Protein AF-A0A8C7X8T4-F1 (afdb_monomer_lite)

Sequence (175 aa):
MLDPILAVLETTVFPVLLPGLEVLLKEAQKHGCFKRKFTLFLPCDFLTEWLYNHNPCRQGQVPVKLHDIPFVKDWLSTHPRPPIPLFLQLSEAQAALLIQAFWRGYKVRARPDVQELRRWQRGLKERRDIAKTVKQFWAQQERRGEHKHSIIQPSWGYTAKPLQKHHVQLSVALM

Radius of gyration: 33.55 Å; chains: 1; bounding box: 59×58×103 Å

Organism: NCBI:txid183150

InterPro domains:
  IPR000048 IQ motif, EF-hand binding site [PF00612] (94-110)
  IPR043408 IQ domain-containing protein K [PTHR34927] (8-150)

Structure (mmCIF, N/CA/C/O backbone):
data_AF-A0A8C7X8T4-F1
#
_entry.id   AF-A0A8C7X8T4-F1
#
loop_
_atom_site.group_PDB
_atom_site.id
_atom_site.type_symbol
_atom_site.label_atom_id
_atom_site.label_alt_id
_atom_site.label_comp_id
_atom_site.label_asym_id
_atom_site.label_entity_id
_atom_site.label_seq_id
_atom_site.pdbx_PDB_ins_code
_atom_site.Cartn_x
_atom_site.Cartn_y
_atom_site.Cartn_z
_atom_site.occupancy
_atom_site.B_iso_or_equiv
_atom_site.auth_seq_id
_atom_site.auth_comp_id
_atom_site.auth_asym_id
_atom_site.auth_atom_id
_atom_site.pdbx_PDB_model_num
ATOM 1 N N . MET A 1 1 ? 0.698 1.771 44.097 1.00 67.81 1 MET A N 1
ATOM 2 C CA . MET A 1 1 ? -0.107 2.838 43.469 1.00 67.81 1 MET A CA 1
ATOM 3 C C . MET A 1 1 ? 0.227 2.809 41.993 1.00 67.81 1 MET A C 1
ATOM 5 O O . MET A 1 1 ? 1.411 2.871 41.688 1.00 67.81 1 MET A O 1
ATOM 9 N N . LEU A 1 2 ? -0.759 2.612 41.113 1.00 67.81 2 LEU A N 1
ATOM 10 C CA . LEU A 1 2 ? -0.549 2.829 39.677 1.00 67.81 2 LEU A CA 1
ATOM 11 C C . LEU A 1 2 ? -0.126 4.289 39.475 1.00 67.81 2 LEU A C 1
ATOM 13 O O . LEU A 1 2 ? -0.604 5.170 40.192 1.00 67.81 2 LEU A O 1
ATOM 17 N N . ASP A 1 3 ? 0.803 4.518 38.551 1.00 88.62 3 ASP A N 1
ATOM 18 C CA . ASP A 1 3 ? 1.221 5.861 38.154 1.00 88.62 3 ASP A CA 1
ATOM 19 C C . ASP A 1 3 ? -0.029 6.692 37.781 1.00 88.62 3 ASP A C 1
ATOM 21 O O . ASP A 1 3 ? -0.888 6.175 37.056 1.00 88.62 3 ASP A O 1
ATOM 25 N N . PRO A 1 4 ? -0.179 7.943 38.260 1.00 89.94 4 PRO A N 1
ATOM 26 C CA . PRO A 1 4 ? -1.325 8.795 37.936 1.00 89.94 4 PRO A CA 1
ATOM 27 C C . PRO A 1 4 ? -1.610 8.900 36.433 1.00 89.94 4 PRO A C 1
ATOM 29 O O . PRO A 1 4 ? -2.768 8.959 36.026 1.00 89.94 4 PRO A O 1
ATOM 32 N N . ILE A 1 5 ? -0.567 8.878 35.599 1.00 90.88 5 ILE A N 1
ATOM 33 C CA . ILE A 1 5 ? -0.692 8.907 34.139 1.00 90.88 5 ILE A CA 1
ATOM 34 C C . ILE A 1 5 ? -1.319 7.606 33.637 1.00 90.88 5 ILE A C 1
ATOM 36 O O . ILE A 1 5 ? -2.217 7.630 32.795 1.00 90.88 5 ILE A O 1
ATOM 40 N N . LEU A 1 6 ? -0.880 6.465 34.168 1.00 92.50 6 LEU A N 1
ATOM 41 C CA . LEU A 1 6 ? -1.393 5.159 33.769 1.00 92.50 6 LEU A CA 1
ATOM 42 C C . LEU A 1 6 ? -2.870 5.002 34.154 1.00 92.50 6 LEU A C 1
ATOM 44 O O . LEU A 1 6 ? -3.656 4.530 33.339 1.00 92.50 6 LEU A O 1
ATOM 48 N N . ALA A 1 7 ? -3.270 5.504 35.326 1.00 92.56 7 ALA A N 1
ATOM 49 C CA . ALA A 1 7 ? -4.673 5.530 35.744 1.00 92.56 7 ALA A CA 1
ATOM 50 C C . ALA A 1 7 ? -5.556 6.365 34.793 1.00 92.56 7 ALA A C 1
ATOM 52 O O . ALA A 1 7 ? -6.680 5.972 34.471 1.00 92.56 7 ALA A O 1
ATOM 53 N N . VAL A 1 8 ? -5.049 7.498 34.290 1.00 94.25 8 VAL A N 1
ATOM 54 C CA . VAL A 1 8 ? -5.757 8.300 33.278 1.00 94.25 8 VAL A CA 1
ATOM 55 C C . VAL A 1 8 ? -5.873 7.534 31.958 1.00 94.25 8 VAL A C 1
ATOM 57 O O . VAL A 1 8 ? -6.948 7.511 31.360 1.00 94.25 8 VAL A O 1
ATOM 60 N N . LEU A 1 9 ? -4.810 6.868 31.503 1.00 95.00 9 LEU A N 1
ATOM 61 C CA . LEU A 1 9 ? -4.841 6.086 30.261 1.00 95.00 9 LEU A CA 1
ATOM 62 C C . LEU A 1 9 ? -5.804 4.894 30.340 1.00 95.00 9 LEU A C 1
ATOM 64 O O . LEU A 1 9 ? -6.582 4.684 29.408 1.00 95.00 9 LEU A O 1
ATOM 68 N N . GLU A 1 10 ? -5.790 4.159 31.453 1.00 94.88 10 GLU A N 1
ATOM 69 C CA . GLU A 1 10 ? -6.670 3.012 31.706 1.00 94.88 10 GLU A CA 1
ATOM 70 C C . GLU A 1 10 ? -8.149 3.396 31.718 1.00 94.88 10 GLU A C 1
ATOM 72 O O . GLU A 1 10 ? -8.988 2.633 31.242 1.00 94.88 10 GLU A O 1
ATOM 77 N N . THR A 1 11 ? -8.473 4.585 32.222 1.00 93.62 11 THR A N 1
ATOM 78 C CA . THR A 1 11 ? -9.862 5.046 32.340 1.00 93.62 11 THR A CA 1
ATOM 79 C C . THR A 1 11 ? -10.377 5.749 31.087 1.00 93.62 11 THR A C 1
ATOM 81 O O . THR A 1 11 ? -11.572 5.678 30.810 1.00 93.62 11 THR A O 1
ATOM 84 N N . THR A 1 12 ? -9.511 6.411 30.312 1.00 92.19 12 THR A N 1
ATOM 85 C CA . THR A 1 12 ? -9.947 7.279 29.199 1.00 92.19 12 THR A CA 1
ATOM 86 C C . THR A 1 12 ? -9.580 6.753 27.814 1.00 92.19 12 THR A C 1
ATOM 88 O O . THR A 1 12 ? -10.406 6.799 26.904 1.00 92.19 12 THR A O 1
ATOM 91 N N . VAL A 1 13 ? -8.359 6.245 27.630 1.00 93.50 13 VAL A N 1
ATOM 92 C CA . VAL A 1 13 ? -7.824 5.908 26.302 1.00 93.50 13 VAL A CA 1
ATOM 93 C C . VAL A 1 13 ? -8.017 4.430 25.995 1.00 93.50 13 VAL A C 1
ATOM 95 O O . VAL A 1 13 ? -8.523 4.075 24.930 1.00 93.50 13 VAL A O 1
ATOM 98 N N . PHE A 1 14 ? -7.627 3.550 26.915 1.00 95.12 14 PHE A N 1
ATOM 99 C CA . PHE A 1 14 ? -7.623 2.104 26.685 1.00 95.12 14 PHE A CA 1
ATOM 100 C C . PHE A 1 14 ? -9.000 1.501 26.382 1.00 95.12 14 PHE A C 1
ATOM 102 O O . PHE A 1 14 ? -9.057 0.680 25.464 1.00 95.12 14 PHE A O 1
ATOM 109 N N . PRO A 1 15 ? -10.110 1.917 27.028 1.00 95.00 15 PRO A N 1
ATOM 110 C CA . PRO A 1 15 ? -11.432 1.369 26.723 1.00 95.00 15 PRO A CA 1
ATOM 111 C C . PRO A 1 15 ? -11.862 1.601 25.269 1.00 95.00 15 PRO A C 1
ATOM 113 O O . PRO A 1 15 ? -12.621 0.812 24.714 1.00 95.00 15 PRO A O 1
ATOM 116 N N . VAL A 1 16 ? -11.356 2.666 24.640 1.00 92.94 16 VAL A N 1
ATOM 117 C CA . VAL A 1 16 ? -11.639 3.011 23.241 1.00 92.94 16 VAL A CA 1
ATOM 118 C C . VAL A 1 16 ? -10.597 2.400 22.301 1.00 92.94 16 VAL A C 1
ATOM 120 O O . VAL A 1 16 ? -10.938 1.871 21.244 1.00 92.94 16 VAL A O 1
ATOM 123 N N . LEU A 1 17 ? -9.318 2.460 22.678 1.00 95.44 17 LEU A N 1
ATOM 124 C CA . LEU A 1 17 ? -8.209 2.086 21.806 1.00 95.44 17 LEU A CA 1
ATOM 125 C C . LEU A 1 17 ? -7.986 0.570 21.722 1.00 95.44 17 LEU A C 1
ATOM 127 O O . LEU A 1 17 ? -7.732 0.060 20.631 1.00 95.44 17 LEU A O 1
ATOM 131 N N . LEU A 1 18 ? -8.071 -0.160 22.841 1.00 96.75 18 LEU A N 1
ATOM 132 C CA . LEU A 1 18 ? -7.762 -1.596 22.875 1.00 96.75 18 LEU A CA 1
ATOM 133 C C . LEU A 1 18 ? -8.674 -2.433 21.963 1.00 96.75 18 LEU A C 1
ATOM 135 O O . LEU A 1 18 ? -8.129 -3.247 21.214 1.00 96.75 18 LEU A O 1
ATOM 139 N N . PRO A 1 19 ? -10.007 -2.223 21.923 1.00 97.12 19 PRO A N 1
ATOM 140 C CA . PRO A 1 19 ? -10.863 -2.945 20.982 1.00 97.12 19 PRO A CA 1
ATOM 141 C C . PRO A 1 19 ? -10.475 -2.675 19.522 1.00 97.12 19 PRO A C 1
ATOM 143 O O . PRO A 1 19 ? -10.417 -3.597 18.708 1.00 97.12 19 PRO A O 1
ATOM 146 N N . GLY A 1 20 ? -10.134 -1.423 19.193 1.00 96.94 20 GLY A N 1
ATOM 147 C CA . GLY A 1 20 ? -9.678 -1.050 17.854 1.00 96.94 20 GLY A CA 1
ATOM 148 C C . GLY A 1 20 ? -8.359 -1.723 17.473 1.00 96.94 20 GLY A C 1
ATOM 149 O O . GLY A 1 20 ? -8.218 -2.219 16.355 1.00 96.94 20 GLY A O 1
ATOM 150 N N . LEU A 1 21 ? -7.411 -1.806 18.412 1.00 98.00 21 LEU A N 1
ATOM 151 C CA . LEU A 1 21 ? -6.147 -2.518 18.216 1.00 98.00 21 LEU A CA 1
ATOM 152 C C . LEU A 1 21 ? -6.355 -4.025 18.037 1.00 98.00 21 LEU A C 1
ATOM 154 O O . LEU A 1 21 ? -5.712 -4.626 17.179 1.00 98.00 21 LEU A O 1
ATOM 158 N N . GLU A 1 22 ? -7.269 -4.641 18.787 1.00 98.19 22 GLU A N 1
ATOM 159 C CA . GLU A 1 22 ? -7.591 -6.061 18.626 1.00 98.19 22 GLU A CA 1
ATOM 160 C C . GLU A 1 22 ? -8.133 -6.355 17.217 1.00 98.19 22 GLU A C 1
ATOM 162 O O . GLU A 1 22 ? -7.675 -7.285 16.544 1.00 98.19 22 GLU A O 1
ATOM 167 N N . VAL A 1 23 ? -9.079 -5.539 16.739 1.00 97.88 23 VAL A N 1
ATOM 168 C CA . VAL A 1 23 ? -9.639 -5.677 15.387 1.00 97.88 23 VAL A CA 1
ATOM 169 C C . VAL A 1 23 ? -8.565 -5.423 14.327 1.00 97.88 23 VAL A C 1
ATOM 171 O O . VAL A 1 23 ? -8.465 -6.184 13.363 1.00 97.88 23 VAL A O 1
ATOM 174 N N . LEU A 1 24 ? -7.716 -4.412 14.525 1.00 97.94 24 LEU A N 1
ATOM 175 C CA . LEU A 1 24 ? -6.593 -4.115 13.637 1.00 97.94 24 LEU A CA 1
ATOM 176 C C . LEU A 1 24 ? -5.637 -5.300 13.511 1.00 97.94 24 LEU A C 1
ATOM 178 O O . LEU A 1 24 ? -5.219 -5.616 12.400 1.00 97.94 24 LEU A O 1
ATOM 182 N N . LEU A 1 25 ? -5.301 -5.977 14.612 1.00 97.50 25 LEU A N 1
ATOM 183 C CA . LEU A 1 25 ? -4.415 -7.144 14.580 1.00 97.50 25 LEU A CA 1
ATOM 184 C C . LEU A 1 25 ? -5.041 -8.310 13.803 1.00 97.50 25 LEU A C 1
ATOM 186 O O . LEU A 1 25 ? -4.351 -8.960 13.013 1.00 97.50 25 LEU A O 1
ATOM 190 N N . LYS A 1 26 ? -6.350 -8.544 13.964 1.00 97.56 26 LYS A N 1
ATOM 191 C CA . LYS A 1 26 ? -7.087 -9.554 13.184 1.00 97.56 26 LYS A CA 1
ATOM 192 C C . LYS A 1 26 ? -7.080 -9.221 11.691 1.00 97.56 26 LYS A C 1
ATOM 194 O O . LYS A 1 26 ? -6.855 -10.107 10.868 1.00 97.56 26 LYS A O 1
ATOM 199 N N . GLU A 1 27 ? -7.276 -7.957 11.328 1.00 97.25 27 GLU A N 1
ATOM 200 C CA . GLU A 1 27 ? -7.267 -7.529 9.926 1.00 97.25 27 GLU A CA 1
ATOM 201 C C . GLU A 1 27 ? -5.856 -7.590 9.320 1.00 97.25 27 GLU A C 1
ATOM 203 O O . GLU A 1 27 ? -5.657 -8.134 8.231 1.00 97.25 27 GLU A O 1
ATOM 208 N N . ALA A 1 28 ? -4.838 -7.166 10.073 1.00 96.06 28 ALA A N 1
ATOM 209 C CA . ALA A 1 28 ? -3.434 -7.293 9.691 1.00 96.06 28 ALA A CA 1
ATOM 210 C C . ALA A 1 28 ? -3.041 -8.757 9.421 1.00 96.06 28 ALA A C 1
ATOM 212 O O . ALA A 1 28 ? -2.283 -9.048 8.488 1.00 96.06 28 ALA A O 1
ATOM 213 N N . GLN A 1 29 ? -3.588 -9.705 10.191 1.00 95.81 29 GLN A N 1
ATOM 214 C CA . GLN A 1 29 ? -3.381 -11.131 9.949 1.00 95.81 29 GLN A CA 1
ATOM 215 C C . GLN A 1 29 ? -3.962 -11.576 8.601 1.00 95.81 29 GLN A C 1
ATOM 217 O O . GLN A 1 29 ? -3.272 -12.280 7.858 1.00 95.81 29 GLN A O 1
ATOM 222 N N . LYS A 1 30 ? -5.183 -11.141 8.252 1.00 95.00 30 LYS A N 1
ATOM 223 C CA . LYS A 1 30 ? -5.825 -11.456 6.960 1.00 95.00 30 LYS A CA 1
ATOM 224 C C . LYS A 1 30 ? -5.033 -10.904 5.776 1.00 95.00 30 LYS A C 1
ATOM 226 O O . LYS A 1 30 ? -4.883 -11.585 4.766 1.00 95.00 30 LYS A O 1
ATOM 231 N N . HIS A 1 31 ? -4.457 -9.712 5.927 1.00 92.06 31 HIS A N 1
ATOM 232 C CA . HIS A 1 31 ? -3.582 -9.104 4.922 1.00 92.06 31 HIS A CA 1
ATOM 233 C C . HIS A 1 31 ? -2.158 -9.691 4.891 1.00 92.06 31 HIS A C 1
ATOM 235 O O . HIS A 1 31 ? -1.347 -9.315 4.040 1.00 92.06 31 HIS A O 1
ATOM 241 N N . GLY A 1 32 ? -1.840 -10.636 5.781 1.00 92.12 32 GLY A N 1
ATOM 242 C CA . GLY A 1 32 ? -0.547 -11.313 5.820 1.00 92.12 32 GLY A CA 1
ATOM 243 C C . GLY A 1 32 ? 0.601 -10.444 6.338 1.00 92.12 32 GLY A C 1
ATOM 244 O O . GLY A 1 32 ? 1.758 -10.767 6.063 1.00 92.12 32 GLY A O 1
ATOM 245 N N . CYS A 1 33 ? 0.314 -9.381 7.098 1.00 93.88 33 CYS A N 1
ATOM 246 C CA . CYS A 1 33 ? 1.316 -8.446 7.627 1.00 93.88 33 CYS A CA 1
ATOM 247 C C . CYS A 1 33 ? 2.352 -9.120 8.538 1.00 93.88 33 CYS A C 1
ATOM 249 O O . CYS A 1 33 ? 3.498 -8.694 8.583 1.00 93.88 33 CYS A O 1
ATOM 251 N N . PHE A 1 34 ? 1.991 -10.216 9.211 1.00 93.56 34 PHE A N 1
ATOM 252 C CA . PHE A 1 34 ? 2.925 -10.981 10.050 1.00 93.56 34 PHE A CA 1
ATOM 253 C C . PHE A 1 34 ? 3.819 -11.952 9.264 1.00 93.56 34 PHE A C 1
ATOM 255 O O . PHE A 1 34 ? 4.757 -12.514 9.821 1.00 93.56 34 PHE A O 1
ATOM 262 N N . LYS A 1 35 ? 3.525 -12.184 7.978 1.00 93.38 35 LYS A N 1
ATOM 263 C CA . LYS A 1 35 ? 4.287 -13.096 7.107 1.00 93.38 35 LYS A CA 1
ATOM 264 C C . LYS A 1 35 ? 5.120 -12.347 6.070 1.00 93.38 35 LYS A C 1
ATOM 266 O O . LYS A 1 35 ? 6.160 -12.838 5.642 1.00 93.38 35 LYS A O 1
ATOM 271 N N . ARG A 1 36 ? 4.643 -11.186 5.615 1.00 87.50 36 ARG A N 1
ATOM 272 C CA . ARG A 1 36 ? 5.236 -10.411 4.521 1.00 87.50 36 ARG A CA 1
ATOM 273 C C . ARG A 1 36 ? 5.870 -9.138 5.061 1.00 87.50 36 ARG A C 1
ATOM 275 O O . ARG A 1 36 ? 5.245 -8.409 5.816 1.00 87.50 36 ARG A O 1
ATOM 282 N N . LYS A 1 37 ? 7.085 -8.833 4.595 1.00 86.31 37 LYS A N 1
ATOM 283 C CA . LYS A 1 37 ? 7.802 -7.600 4.962 1.00 86.31 37 LYS A CA 1
ATOM 284 C C . LYS A 1 37 ? 7.094 -6.329 4.480 1.00 86.31 37 LYS A C 1
ATOM 286 O O . LYS A 1 37 ? 7.188 -5.299 5.133 1.00 86.31 37 LYS A O 1
ATOM 291 N N . PHE A 1 38 ? 6.417 -6.397 3.335 1.00 84.81 38 PHE A N 1
ATOM 292 C CA . PHE A 1 38 ? 5.682 -5.269 2.777 1.00 84.81 38 PHE A CA 1
ATOM 293 C C . PHE A 1 38 ? 4.250 -5.669 2.436 1.00 84.81 38 PHE A C 1
ATOM 295 O O . PHE A 1 38 ? 4.016 -6.728 1.849 1.00 84.81 38 PHE A O 1
ATOM 302 N N . THR A 1 39 ? 3.303 -4.801 2.784 1.00 88.81 39 THR A N 1
ATOM 303 C CA . THR A 1 39 ? 1.868 -4.991 2.557 1.00 88.81 39 THR A CA 1
ATOM 304 C C . THR A 1 39 ? 1.208 -3.677 2.163 1.00 88.81 39 THR A C 1
ATOM 306 O O . THR A 1 39 ? 1.660 -2.613 2.575 1.00 88.81 39 THR A O 1
ATOM 309 N N . LEU A 1 40 ? 0.111 -3.757 1.407 1.00 89.56 40 LEU A N 1
ATOM 310 C CA . LEU A 1 40 ? -0.742 -2.602 1.098 1.00 89.56 40 LEU A CA 1
ATOM 311 C C . LEU A 1 40 ? -1.571 -2.124 2.298 1.00 89.56 40 LEU A C 1
ATOM 313 O O . LEU A 1 40 ? -2.086 -1.012 2.279 1.00 89.56 40 LEU A O 1
ATOM 317 N N . PHE A 1 41 ? -1.725 -2.967 3.321 1.00 93.25 41 PHE A N 1
ATOM 318 C CA . PHE A 1 41 ? -2.468 -2.627 4.525 1.00 93.25 41 PHE A CA 1
ATOM 319 C C . PHE A 1 41 ? -1.717 -1.563 5.332 1.00 93.25 41 PHE A C 1
ATOM 321 O O . PHE A 1 41 ? -0.553 -1.764 5.685 1.00 93.25 41 PHE A O 1
ATOM 328 N N . LEU A 1 42 ? -2.395 -0.450 5.620 1.00 92.88 42 LEU A N 1
ATOM 329 C CA . LEU A 1 42 ? -1.886 0.670 6.406 1.00 92.88 42 LEU A CA 1
ATOM 330 C C . LEU A 1 42 ? -2.584 0.673 7.779 1.00 92.88 42 LEU A C 1
ATOM 332 O O . LEU A 1 42 ? -3.747 1.067 7.869 1.00 92.88 42 LEU A O 1
ATOM 336 N N . PRO A 1 43 ? -1.907 0.245 8.863 1.00 94.94 43 PRO A N 1
ATOM 337 C CA . PRO A 1 43 ? -2.544 0.082 10.171 1.00 94.94 43 PRO A CA 1
ATOM 338 C C . PRO A 1 43 ? -3.130 1.380 10.739 1.00 94.94 43 PRO A C 1
ATOM 340 O O . PRO A 1 43 ? -4.238 1.371 11.263 1.00 94.94 43 PRO A O 1
ATOM 343 N N . CYS A 1 44 ? -2.425 2.508 10.603 1.00 95.25 44 CYS A N 1
ATOM 344 C CA . CYS A 1 44 ? -2.901 3.798 11.115 1.00 95.25 44 CYS A CA 1
ATOM 345 C C . CYS A 1 44 ? -4.154 4.291 10.383 1.00 95.25 44 CYS A C 1
ATOM 347 O O . CYS A 1 44 ? -5.052 4.849 11.007 1.00 95.25 44 CYS A O 1
ATOM 349 N N . ASP A 1 45 ? -4.221 4.059 9.073 1.00 96.19 45 ASP A N 1
ATOM 350 C CA . ASP A 1 45 ? -5.375 4.382 8.233 1.00 96.19 45 ASP A CA 1
ATOM 351 C C . ASP A 1 45 ? -6.599 3.580 8.669 1.00 96.19 45 ASP A C 1
ATOM 353 O O . ASP A 1 45 ? -7.652 4.150 8.954 1.00 96.19 45 ASP A O 1
ATOM 357 N N . PHE A 1 46 ? -6.423 2.263 8.802 1.00 97.62 46 PHE A N 1
ATOM 358 C CA . PHE A 1 46 ? -7.461 1.369 9.297 1.00 97.62 46 PHE A CA 1
ATOM 359 C C . PHE A 1 46 ? -7.940 1.779 10.693 1.00 97.62 46 PHE A C 1
ATOM 361 O O . PHE A 1 46 ? -9.140 1.894 10.922 1.00 97.62 46 PHE A O 1
ATOM 368 N N . LEU A 1 47 ? -7.012 2.034 11.623 1.00 97.75 47 LEU A N 1
ATOM 369 C CA . LEU A 1 47 ? -7.360 2.392 12.997 1.00 97.75 47 LEU A CA 1
ATOM 370 C C . LEU A 1 47 ? -8.110 3.722 13.062 1.00 97.75 47 LEU A C 1
ATOM 372 O O . LEU A 1 47 ? -9.072 3.843 13.813 1.00 97.75 47 LEU A O 1
ATOM 376 N N . THR A 1 48 ? -7.694 4.704 12.261 1.00 97.50 48 THR A N 1
ATOM 377 C CA . THR A 1 48 ? -8.354 6.013 12.184 1.00 97.50 48 THR A CA 1
ATOM 378 C C . THR A 1 48 ? -9.787 5.868 11.682 1.00 97.50 48 THR A C 1
ATOM 380 O O . THR A 1 48 ? -10.708 6.402 12.297 1.00 97.50 48 THR A O 1
ATOM 383 N N . GLU A 1 49 ? -9.992 5.106 10.603 1.00 98.00 49 GLU A N 1
ATOM 384 C CA . GLU A 1 49 ? -11.328 4.812 10.075 1.00 98.00 49 GLU A CA 1
ATOM 385 C C . GLU A 1 49 ? -12.189 4.064 11.099 1.00 98.00 49 GLU A C 1
ATOM 387 O O . GLU A 1 49 ? -13.348 4.420 11.329 1.00 98.00 49 GLU A O 1
ATOM 392 N N . TRP A 1 50 ? -11.612 3.056 11.756 1.00 97.62 50 TRP A N 1
ATOM 393 C CA . TRP A 1 50 ? -12.301 2.255 12.758 1.00 97.62 50 TRP A CA 1
ATOM 394 C C . TRP A 1 50 ? -12.744 3.112 13.948 1.00 97.62 50 TRP A C 1
ATOM 396 O O . TRP A 1 50 ? -13.928 3.111 14.282 1.00 97.62 50 TRP A O 1
ATOM 406 N N . LEU A 1 51 ? -11.835 3.896 14.537 1.00 96.81 51 LEU A N 1
ATOM 407 C CA . LEU A 1 51 ? -12.126 4.773 15.676 1.00 96.81 51 LEU A CA 1
ATOM 408 C C . LEU A 1 51 ? -13.168 5.835 15.326 1.00 96.81 51 LEU A C 1
ATOM 410 O O . LEU A 1 51 ? -14.050 6.125 16.133 1.00 96.81 51 LEU A O 1
ATOM 414 N N . TYR A 1 52 ? -13.099 6.397 14.118 1.00 96.94 52 TYR A N 1
ATOM 415 C CA . TYR A 1 52 ? -14.074 7.383 13.669 1.00 96.94 52 TYR A CA 1
ATOM 416 C C . TYR A 1 52 ? -15.479 6.783 13.576 1.00 96.94 52 TYR A C 1
ATOM 418 O O . TYR A 1 52 ? -16.432 7.363 14.092 1.00 96.94 52 TYR A O 1
ATOM 426 N N . ASN A 1 53 ? -15.613 5.603 12.969 1.00 96.44 53 ASN A N 1
ATOM 427 C CA . ASN A 1 53 ? -16.911 4.952 12.788 1.00 96.44 53 ASN A CA 1
ATOM 428 C C . ASN A 1 53 ? -17.475 4.334 14.076 1.00 96.44 53 ASN A C 1
ATOM 430 O O . ASN A 1 53 ? -18.691 4.226 14.203 1.00 96.44 53 ASN A O 1
ATOM 434 N N . HIS A 1 54 ? -16.623 3.980 15.042 1.00 94.94 54 HIS A N 1
ATOM 435 C CA . HIS A 1 54 ? -17.035 3.455 16.352 1.00 94.94 54 HIS A CA 1
ATOM 436 C C . HIS A 1 54 ? -17.181 4.546 17.423 1.00 94.94 54 HIS A C 1
ATOM 438 O O . HIS A 1 54 ? -17.367 4.242 18.601 1.00 94.94 54 HIS A O 1
ATOM 444 N N . ASN A 1 55 ? -17.122 5.822 17.037 1.00 94.19 55 ASN A N 1
ATOM 445 C CA . ASN A 1 55 ? -17.352 6.928 17.954 1.00 94.19 55 ASN A CA 1
ATOM 446 C C . ASN A 1 55 ? -18.813 6.905 18.463 1.00 94.19 55 ASN A C 1
ATOM 448 O O . ASN A 1 55 ? -19.731 6.987 17.641 1.00 94.19 55 ASN A O 1
ATOM 452 N N . PRO A 1 56 ? -19.061 6.870 19.790 1.00 92.31 56 PRO A N 1
ATOM 453 C CA . PRO A 1 56 ? -20.412 6.909 20.354 1.00 92.31 56 PRO A CA 1
ATOM 454 C C . PRO A 1 56 ? -21.265 8.086 19.857 1.00 92.31 56 PRO A C 1
ATOM 456 O O . PRO A 1 56 ? -22.463 7.934 19.640 1.00 92.31 56 PRO A O 1
ATOM 459 N N . CYS A 1 57 ? -20.651 9.239 19.575 1.00 93.50 57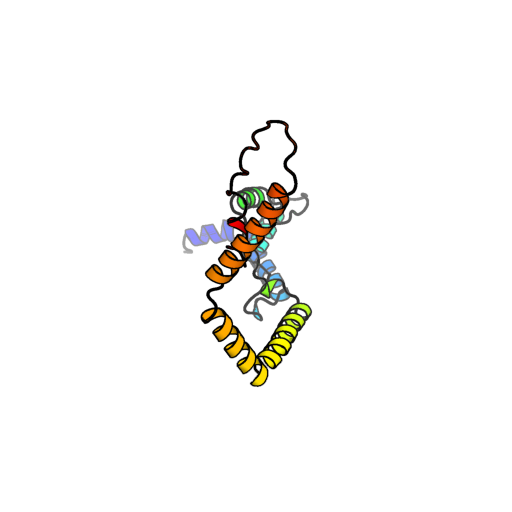 CYS A N 1
ATOM 460 C CA . CYS A 1 57 ? -21.341 10.416 19.034 1.00 93.50 57 CYS A CA 1
ATOM 461 C C . CYS A 1 57 ? -21.835 10.236 17.585 1.00 93.50 57 CYS A C 1
ATOM 463 O O . CYS A 1 57 ? -22.535 11.098 17.057 1.00 93.50 57 CYS A O 1
ATOM 465 N N . ARG A 1 58 ? -21.446 9.144 16.917 1.00 94.12 58 ARG A N 1
ATOM 466 C CA . ARG A 1 58 ? -21.836 8.793 15.545 1.00 94.12 58 ARG A CA 1
ATOM 467 C C . ARG A 1 58 ? -22.729 7.551 15.478 1.00 94.12 58 ARG A C 1
ATOM 469 O O . ARG A 1 58 ? -22.952 7.030 14.387 1.00 94.12 58 ARG A O 1
ATOM 476 N N . GLN A 1 59 ? -23.263 7.079 16.606 1.00 90.88 59 GLN A N 1
ATOM 477 C CA . GLN A 1 59 ? -24.195 5.949 16.620 1.00 90.88 59 GLN A CA 1
ATOM 478 C C . GLN A 1 59 ? -25.385 6.193 15.676 1.00 90.88 59 GLN A C 1
ATOM 480 O O . GLN A 1 59 ? -25.978 7.270 15.664 1.00 90.88 59 GLN A O 1
ATOM 485 N N . GLY A 1 60 ? -25.704 5.192 14.851 1.00 91.94 60 GLY A N 1
ATOM 486 C CA . GLY A 1 60 ? -26.774 5.262 13.849 1.00 91.94 60 GLY A CA 1
ATOM 487 C C . GLY A 1 60 ? -26.411 5.989 12.548 1.00 91.94 60 GLY A C 1
ATOM 488 O O . GLY A 1 60 ? -27.212 5.986 11.616 1.00 91.94 60 GLY A O 1
ATOM 489 N N . GLN A 1 61 ? -25.218 6.583 12.442 1.00 95.31 61 GLN A N 1
ATOM 490 C CA . GLN A 1 61 ? -24.739 7.168 11.188 1.00 95.31 61 GLN A CA 1
ATOM 491 C C . GLN A 1 61 ? -24.139 6.093 10.271 1.00 95.31 61 GLN A C 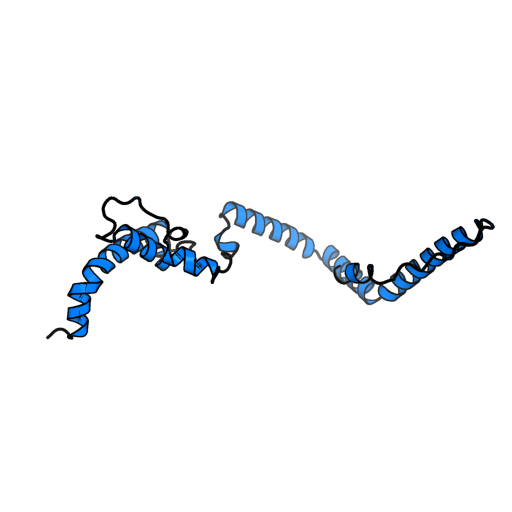1
ATOM 493 O O . GLN A 1 61 ? -23.653 5.057 10.725 1.00 95.31 61 GLN A O 1
ATOM 498 N N . VAL A 1 62 ? -24.152 6.352 8.962 1.00 95.94 62 VAL A N 1
ATOM 499 C CA . VAL A 1 62 ? -23.545 5.456 7.968 1.00 95.94 62 VAL A CA 1
ATOM 500 C C . VAL A 1 62 ? -22.017 5.439 8.147 1.00 95.94 62 VAL A C 1
ATOM 502 O O . VAL A 1 62 ? -21.425 6.514 8.302 1.00 95.94 62 VAL A O 1
ATOM 505 N N . PRO A 1 63 ? -21.364 4.260 8.102 1.00 96.19 63 PRO A N 1
ATOM 506 C CA . PRO A 1 63 ? -19.908 4.167 8.127 1.00 96.19 63 PRO A CA 1
ATOM 507 C C . PRO A 1 63 ? -19.258 4.945 6.978 1.00 96.19 63 PRO A C 1
ATOM 509 O O . PRO A 1 63 ? -19.686 4.863 5.827 1.00 96.19 63 PRO A O 1
ATOM 512 N N . VAL A 1 64 ? -18.199 5.683 7.296 1.00 97.19 64 VAL A N 1
ATOM 513 C CA . VAL A 1 64 ? -17.464 6.552 6.371 1.00 97.19 64 VAL A CA 1
ATOM 514 C C . VAL A 1 64 ? -16.082 5.958 6.125 1.00 97.19 64 VAL A C 1
ATOM 516 O O . VAL A 1 64 ? -15.397 5.580 7.073 1.00 97.19 64 VAL A O 1
ATOM 519 N N . LYS A 1 65 ? -15.655 5.883 4.861 1.00 97.38 65 LYS A N 1
ATOM 520 C CA . LYS A 1 65 ? -14.290 5.462 4.516 1.00 97.38 65 LYS A CA 1
ATOM 521 C C . LYS A 1 65 ? -13.286 6.537 4.911 1.00 97.38 65 LYS A C 1
ATOM 523 O O . LYS A 1 65 ? -13.607 7.720 4.871 1.00 97.38 65 LYS A O 1
ATOM 528 N N . LEU A 1 66 ? -12.044 6.149 5.184 1.00 96.50 66 LEU A N 1
ATOM 529 C CA . LEU A 1 66 ? -10.981 7.047 5.633 1.00 96.50 66 LEU A CA 1
ATOM 530 C C . LEU A 1 66 ? -10.875 8.340 4.811 1.00 96.50 66 LEU A C 1
ATOM 532 O O . LEU A 1 66 ? -10.787 9.425 5.376 1.00 96.50 66 LEU A O 1
ATOM 536 N N . HIS A 1 67 ? -10.889 8.228 3.481 1.00 95.69 67 HIS A N 1
ATOM 537 C CA . HIS A 1 67 ? -10.727 9.366 2.567 1.00 95.69 67 HIS A CA 1
ATOM 538 C C . HIS A 1 67 ? -11.903 10.354 2.589 1.00 95.69 67 HIS A C 1
ATOM 540 O O . HIS A 1 67 ? -11.742 11.498 2.169 1.00 95.69 67 HIS A O 1
ATOM 546 N N . ASP A 1 68 ? -13.060 9.917 3.084 1.00 97.38 68 ASP A N 1
ATOM 547 C CA . ASP A 1 68 ? -14.287 10.706 3.166 1.00 97.38 68 ASP A CA 1
ATOM 548 C C . ASP A 1 68 ? -14.496 11.318 4.562 1.00 97.38 68 ASP A C 1
ATOM 550 O O . ASP A 1 68 ? -15.401 12.132 4.753 1.00 97.38 68 ASP A O 1
ATOM 554 N N . ILE A 1 69 ? -13.653 10.971 5.544 1.00 97.75 69 ILE A N 1
ATOM 555 C CA . ILE A 1 69 ? -13.681 11.577 6.878 1.00 97.75 69 ILE A CA 1
ATOM 556 C C . ILE A 1 69 ? -13.293 13.061 6.757 1.00 97.75 69 ILE A C 1
ATOM 558 O O . ILE A 1 69 ? -12.220 13.337 6.221 1.00 97.75 69 ILE A O 1
ATOM 562 N N . PRO A 1 70 ? -14.079 14.023 7.291 1.00 96.75 70 PRO A N 1
ATOM 563 C CA . PRO A 1 70 ? -13.878 15.453 7.029 1.00 96.75 70 PRO A CA 1
ATOM 564 C C . PRO A 1 70 ? -12.454 15.949 7.299 1.00 96.75 70 PRO A C 1
ATOM 566 O O . PRO A 1 70 ? -11.791 16.441 6.393 1.00 96.75 70 PRO A O 1
ATOM 569 N N . PHE A 1 71 ? -11.928 15.713 8.507 1.00 96.44 71 PHE A N 1
ATOM 570 C CA . PHE A 1 71 ? -10.584 16.180 8.861 1.00 96.44 71 PHE A CA 1
ATOM 571 C C . PHE A 1 71 ? -9.479 15.489 8.046 1.00 96.44 71 PHE A C 1
ATOM 573 O O . PHE A 1 71 ? -8.440 16.089 7.780 1.00 96.44 71 PHE A O 1
ATOM 580 N N . VAL A 1 72 ? -9.691 14.236 7.629 1.00 97.19 72 VAL A N 1
ATOM 581 C CA . VAL A 1 72 ? -8.737 13.506 6.784 1.00 97.19 72 VAL A CA 1
ATOM 582 C C . VAL A 1 72 ? -8.770 14.063 5.369 1.00 97.19 72 VAL A C 1
ATOM 584 O O . VAL A 1 72 ? -7.722 14.305 4.780 1.00 97.19 72 VAL A O 1
ATOM 587 N N . LYS A 1 73 ? -9.962 14.294 4.824 1.00 97.00 73 LYS A N 1
ATOM 588 C CA . LYS A 1 73 ? -10.166 14.840 3.486 1.00 97.00 73 LYS A CA 1
ATOM 589 C C . LYS A 1 73 ? -9.547 16.229 3.351 1.00 97.00 73 LYS A C 1
ATOM 591 O O . LYS A 1 73 ? -8.795 16.471 2.407 1.00 97.00 73 LYS A O 1
ATOM 596 N N . ASP A 1 74 ? -9.800 17.099 4.324 1.00 97.75 74 ASP A N 1
ATOM 597 C CA . ASP A 1 74 ? -9.248 18.453 4.357 1.00 97.75 74 ASP A CA 1
ATOM 598 C C . ASP A 1 74 ? -7.718 18.409 4.445 1.00 97.75 74 ASP A C 1
ATOM 600 O O . ASP A 1 74 ? -7.024 19.071 3.667 1.00 97.75 74 ASP A O 1
ATOM 604 N N . TRP A 1 75 ? -7.170 17.546 5.305 1.00 96.81 75 TRP A N 1
ATOM 605 C CA . TRP A 1 75 ? -5.726 17.344 5.403 1.00 96.81 75 TRP A CA 1
ATOM 606 C C . TRP A 1 75 ? -5.112 16.844 4.089 1.00 96.81 75 TRP A C 1
ATOM 608 O O . TRP A 1 75 ? -4.107 17.379 3.629 1.00 96.81 75 TRP A O 1
ATOM 618 N N . LEU A 1 76 ? -5.722 15.846 3.448 1.00 95.62 76 LEU A N 1
ATOM 619 C CA . LEU A 1 76 ? -5.206 15.258 2.209 1.00 95.62 76 LEU A CA 1
ATOM 620 C C . LEU A 1 76 ? -5.322 16.186 0.997 1.00 95.62 76 LEU A C 1
ATOM 622 O O . LEU A 1 76 ? -4.534 16.043 0.065 1.00 95.62 76 LEU A O 1
ATOM 626 N N . SER A 1 77 ? -6.256 17.142 1.006 1.00 96.38 77 SER A N 1
ATOM 627 C CA . SER A 1 77 ? -6.343 18.165 -0.044 1.00 96.38 77 SER A CA 1
ATOM 628 C C . SER A 1 77 ? -5.148 19.121 -0.043 1.00 96.38 77 SER A C 1
ATOM 630 O O . SER A 1 77 ? -4.711 19.565 -1.102 1.00 96.38 77 SER A O 1
ATOM 632 N N . THR A 1 78 ? -4.595 19.403 1.138 1.00 97.38 78 THR A N 1
ATOM 633 C CA . THR A 1 78 ? -3.430 20.280 1.315 1.00 97.38 78 THR A CA 1
ATOM 634 C C . THR A 1 78 ? -2.118 19.494 1.300 1.00 97.38 78 THR A C 1
ATOM 636 O O . THR A 1 78 ? -1.096 20.005 0.847 1.00 97.38 78 THR A O 1
ATOM 639 N N . HIS A 1 79 ? -2.158 18.228 1.726 1.00 96.31 79 HIS A N 1
ATOM 640 C CA . HIS A 1 79 ? -1.007 17.336 1.845 1.00 96.31 79 HIS A CA 1
ATOM 641 C C . HIS A 1 79 ? -1.284 16.001 1.133 1.00 96.31 79 HIS A C 1
ATOM 643 O O . HIS A 1 79 ? -1.549 14.983 1.789 1.00 96.31 79 HIS A O 1
ATOM 649 N N . PRO A 1 80 ? -1.240 15.970 -0.214 1.00 95.06 80 PRO A N 1
ATOM 650 C CA . PRO A 1 80 ? -1.478 14.742 -0.956 1.00 95.06 80 PRO A CA 1
ATOM 651 C C . PRO A 1 80 ? -0.416 13.693 -0.611 1.00 95.06 80 PRO A C 1
ATOM 653 O O . PRO A 1 80 ? 0.781 13.980 -0.537 1.00 95.06 80 PRO A O 1
ATOM 656 N N . ARG A 1 81 ? -0.855 12.447 -0.409 1.00 91.62 81 ARG A N 1
ATOM 657 C CA . ARG A 1 81 ? 0.059 11.332 -0.134 1.00 91.62 81 ARG A CA 1
ATOM 658 C C . ARG A 1 81 ? 0.915 11.020 -1.365 1.00 91.62 81 ARG A C 1
ATOM 660 O O . ARG A 1 81 ? 0.421 11.123 -2.490 1.00 91.62 81 ARG A O 1
ATOM 667 N N . PRO A 1 82 ? 2.167 10.572 -1.171 1.00 91.81 82 PRO A N 1
ATOM 668 C CA . PRO A 1 82 ? 2.966 10.065 -2.275 1.00 91.81 82 PRO A CA 1
ATOM 669 C C . PRO A 1 82 ? 2.275 8.854 -2.924 1.00 91.81 82 PRO A C 1
ATOM 671 O O . PRO A 1 82 ? 1.570 8.102 -2.241 1.00 91.81 82 PRO A O 1
ATOM 674 N N . PRO A 1 83 ? 2.480 8.638 -4.234 1.00 91.31 83 PRO A N 1
ATOM 675 C CA . PRO A 1 83 ? 1.914 7.489 -4.920 1.00 91.31 83 PRO A CA 1
ATOM 676 C C . PRO A 1 83 ? 2.440 6.190 -4.307 1.00 91.31 83 PRO A C 1
ATOM 678 O O . PRO A 1 83 ? 3.615 6.077 -3.948 1.00 91.31 83 PRO A O 1
ATOM 681 N N . ILE A 1 84 ? 1.564 5.189 -4.214 1.00 90.25 84 ILE A N 1
ATOM 682 C CA . ILE A 1 84 ? 1.944 3.867 -3.716 1.00 90.25 84 ILE A CA 1
ATOM 683 C C . ILE A 1 84 ? 3.002 3.281 -4.667 1.00 90.25 84 ILE A C 1
ATOM 685 O O . ILE A 1 84 ? 2.790 3.287 -5.883 1.00 90.25 84 ILE A O 1
ATOM 689 N N . PRO A 1 85 ? 4.129 2.761 -4.151 1.00 91.56 85 PRO A N 1
ATOM 690 C CA . PRO A 1 85 ? 5.155 2.148 -4.982 1.00 91.56 85 PRO A CA 1
ATOM 691 C C . PRO A 1 85 ? 4.595 1.045 -5.885 1.00 91.56 85 PRO A C 1
ATOM 693 O O . PRO A 1 85 ? 3.838 0.188 -5.428 1.00 91.56 85 PRO A O 1
ATOM 696 N N . LEU A 1 86 ? 5.036 1.019 -7.148 1.00 91.19 86 LEU A N 1
ATOM 697 C CA . LEU A 1 86 ? 4.523 0.093 -8.165 1.00 91.19 86 LEU A CA 1
ATOM 698 C C . LEU A 1 86 ? 4.542 -1.367 -7.696 1.00 91.19 86 LEU A C 1
ATOM 700 O O . LEU A 1 86 ? 3.563 -2.081 -7.864 1.00 91.19 86 LEU A O 1
ATOM 704 N N . PHE A 1 87 ? 5.628 -1.810 -7.060 1.00 89.81 87 PHE A N 1
ATOM 705 C CA . PHE A 1 87 ? 5.770 -3.202 -6.623 1.00 89.81 87 PHE A CA 1
ATOM 706 C C . PHE A 1 87 ? 4.716 -3.643 -5.595 1.00 89.81 87 PHE A C 1
ATOM 708 O O . PHE A 1 87 ? 4.475 -4.839 -5.472 1.00 89.81 87 PHE A O 1
ATOM 715 N N . LEU A 1 88 ? 4.087 -2.707 -4.874 1.00 90.31 88 LEU A N 1
ATOM 716 C CA . LEU A 1 88 ? 2.976 -3.004 -3.966 1.00 90.31 88 LEU A CA 1
ATOM 717 C C . LEU A 1 88 ? 1.629 -3.042 -4.682 1.00 90.31 88 LEU A C 1
ATOM 719 O O . LEU A 1 88 ? 0.719 -3.712 -4.212 1.00 90.31 88 LEU A O 1
ATOM 723 N N . GLN A 1 89 ? 1.498 -2.334 -5.803 1.00 91.19 89 GLN A N 1
ATOM 724 C CA . GLN A 1 89 ? 0.272 -2.278 -6.600 1.00 91.19 89 GLN A CA 1
ATOM 725 C C . GLN A 1 89 ? 0.119 -3.480 -7.540 1.00 91.19 89 GLN A C 1
ATOM 727 O O . GLN A 1 89 ? -0.984 -3.765 -8.003 1.00 91.19 89 GLN A O 1
ATOM 732 N N . LEU A 1 90 ? 1.218 -4.169 -7.859 1.00 92.62 90 LEU A N 1
ATOM 733 C CA . LEU A 1 90 ? 1.208 -5.288 -8.793 1.00 92.62 90 LEU A CA 1
ATOM 734 C C . LEU A 1 90 ? 0.614 -6.546 -8.157 1.00 92.62 90 LEU A C 1
ATOM 736 O O . LEU A 1 90 ? 1.038 -6.992 -7.091 1.00 92.62 90 LEU A O 1
ATOM 740 N N . SER A 1 91 ? -0.301 -7.184 -8.884 1.00 91.56 91 SER A N 1
ATOM 741 C CA . SER A 1 91 ? -0.632 -8.585 -8.629 1.00 91.56 91 SER A CA 1
ATOM 742 C C . SER A 1 91 ? 0.561 -9.488 -8.944 1.00 91.56 91 SER A C 1
ATOM 744 O O . SER A 1 91 ? 1.437 -9.148 -9.745 1.00 91.56 91 SER A O 1
ATOM 746 N N . GLU A 1 92 ? 0.564 -10.686 -8.365 1.00 90.62 92 GLU A N 1
ATOM 747 C CA . GLU A 1 92 ? 1.603 -11.687 -8.615 1.00 90.62 92 GLU A CA 1
ATOM 748 C C . GLU A 1 92 ? 1.736 -12.023 -10.111 1.00 90.62 92 GLU A C 1
ATOM 750 O O . GLU A 1 92 ? 2.846 -12.086 -10.636 1.00 90.62 92 GLU A O 1
ATOM 755 N N . ALA A 1 93 ? 0.613 -12.126 -10.831 1.00 96.12 93 ALA A N 1
ATOM 756 C CA . ALA A 1 93 ? 0.603 -12.372 -12.271 1.00 96.12 93 ALA A CA 1
ATOM 757 C C . ALA A 1 93 ? 1.232 -11.217 -13.071 1.00 96.12 93 ALA A C 1
ATOM 759 O O . ALA A 1 93 ? 2.058 -11.447 -13.956 1.00 96.12 93 ALA A O 1
ATOM 760 N N . GLN A 1 94 ? 0.887 -9.966 -12.748 1.00 96.94 94 GLN A N 1
ATOM 761 C CA . GLN A 1 94 ? 1.475 -8.796 -13.409 1.00 96.94 94 GLN A CA 1
ATOM 762 C C . GLN A 1 94 ? 2.975 -8.683 -13.116 1.00 96.94 94 GLN A C 1
ATOM 764 O O . GLN A 1 94 ? 3.765 -8.440 -14.030 1.00 96.94 94 GLN A O 1
ATOM 769 N N . ALA A 1 95 ? 3.380 -8.906 -11.864 1.00 95.81 95 ALA A N 1
ATOM 770 C CA . ALA A 1 95 ? 4.784 -8.925 -11.477 1.00 95.81 95 ALA A CA 1
ATOM 771 C C . ALA A 1 95 ? 5.553 -10.019 -12.235 1.00 95.81 95 ALA A C 1
ATOM 773 O O . ALA A 1 95 ? 6.614 -9.744 -12.798 1.00 95.81 95 ALA A O 1
ATOM 774 N N . ALA A 1 96 ? 4.994 -11.230 -12.336 1.00 97.44 96 ALA A N 1
ATOM 775 C CA . ALA A 1 96 ? 5.591 -12.328 -13.091 1.00 97.44 96 ALA A CA 1
ATOM 776 C C . ALA A 1 96 ? 5.777 -11.970 -14.572 1.00 97.44 96 ALA A C 1
ATOM 778 O O . ALA A 1 96 ? 6.857 -12.192 -15.121 1.00 97.44 96 ALA A O 1
ATOM 779 N N . LEU A 1 97 ? 4.773 -11.362 -15.213 1.00 97.62 97 LEU A N 1
ATOM 780 C CA . LEU A 1 97 ? 4.876 -10.919 -16.607 1.00 97.62 97 LEU A CA 1
ATOM 781 C C . LEU A 1 97 ? 5.994 -9.889 -16.802 1.00 97.62 97 LEU A C 1
ATOM 783 O O . LEU A 1 97 ? 6.791 -10.028 -17.733 1.00 97.62 97 LEU A O 1
ATOM 787 N N . LEU A 1 98 ? 6.097 -8.898 -15.912 1.00 96.88 98 LEU A N 1
ATOM 788 C CA . LEU A 1 98 ? 7.146 -7.877 -15.966 1.00 96.88 98 LEU A CA 1
ATOM 789 C C . LEU A 1 98 ? 8.541 -8.487 -15.792 1.00 96.88 98 LEU A C 1
ATOM 791 O O . LEU A 1 98 ? 9.442 -8.204 -16.586 1.00 96.88 98 LEU A O 1
ATOM 795 N N . ILE A 1 99 ? 8.712 -9.372 -14.808 1.00 97.12 99 ILE A N 1
ATOM 796 C CA . ILE A 1 99 ? 9.984 -10.061 -14.550 1.00 97.12 99 ILE A CA 1
ATOM 797 C C . ILE A 1 99 ? 10.369 -10.936 -15.747 1.00 97.12 99 ILE A C 1
ATOM 799 O O . ILE A 1 99 ? 11.505 -10.882 -16.222 1.00 97.12 99 ILE A O 1
ATOM 803 N N . GLN A 1 100 ? 9.427 -11.712 -16.286 1.00 98.00 100 GLN A N 1
ATOM 804 C CA . GLN A 1 100 ? 9.673 -12.573 -17.441 1.00 98.00 100 GLN A CA 1
ATOM 805 C C . GLN A 1 100 ? 10.021 -11.766 -18.695 1.00 98.00 100 GLN A C 1
ATOM 807 O O . GLN A 1 100 ? 10.947 -12.134 -19.421 1.00 98.00 100 GLN A O 1
ATOM 812 N N . ALA A 1 101 ? 9.310 -10.669 -18.964 1.00 97.88 101 ALA A N 1
ATOM 813 C CA . ALA A 1 101 ? 9.606 -9.779 -20.084 1.00 97.88 101 ALA A CA 1
ATOM 814 C C . ALA A 1 101 ? 11.003 -9.160 -19.942 1.00 97.88 101 ALA A C 1
ATOM 816 O O . ALA A 1 101 ? 11.798 -9.194 -20.889 1.00 97.88 101 ALA A O 1
ATOM 817 N N . PHE A 1 102 ? 11.338 -8.679 -18.740 1.00 97.50 102 PHE A N 1
ATOM 818 C CA . PHE A 1 102 ? 12.666 -8.161 -18.435 1.00 97.50 102 PHE A CA 1
ATOM 819 C C . PHE A 1 102 ? 13.749 -9.220 -18.669 1.00 97.50 102 PHE A C 1
ATOM 821 O O . PHE A 1 102 ? 14.728 -8.939 -19.363 1.00 97.50 102 PHE A O 1
ATOM 828 N N . TRP A 1 103 ? 13.552 -10.443 -18.167 1.00 98.19 103 TRP A N 1
ATOM 829 C CA . TRP A 1 103 ? 14.489 -11.557 -18.318 1.00 98.19 103 TRP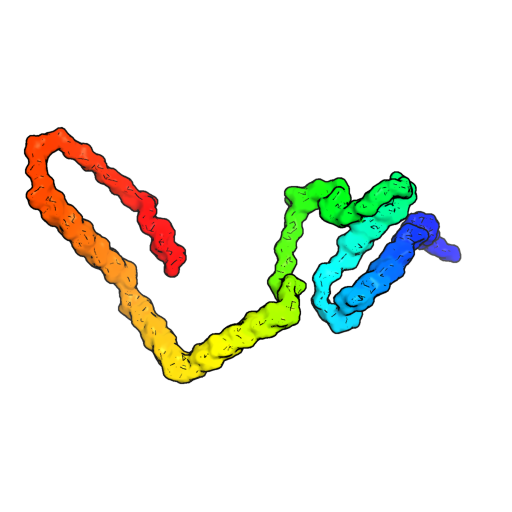 A CA 1
ATOM 830 C C . TRP A 1 103 ? 14.699 -11.961 -19.778 1.00 98.19 103 TRP A C 1
ATOM 832 O O . TRP A 1 103 ? 15.838 -12.104 -20.222 1.00 98.19 103 TRP A O 1
ATOM 842 N N . ARG A 1 104 ? 13.622 -12.098 -20.563 1.00 98.12 104 ARG A N 1
ATOM 843 C CA . ARG A 1 104 ? 13.711 -12.385 -22.007 1.00 98.12 104 ARG A CA 1
ATOM 844 C C . ARG A 1 104 ? 14.541 -11.315 -22.717 1.00 98.12 104 ARG A C 1
ATOM 846 O O . ARG A 1 104 ? 15.456 -11.648 -23.467 1.00 98.12 104 ARG A O 1
ATOM 853 N N . GLY A 1 105 ? 14.281 -10.041 -22.417 1.00 97.62 105 GLY A N 1
ATOM 854 C CA . GLY A 1 105 ? 15.063 -8.927 -22.947 1.00 97.62 105 GLY A CA 1
ATOM 855 C C . GLY A 1 105 ? 16.523 -8.949 -22.487 1.00 97.62 105 GLY A C 1
ATOM 856 O O . GLY A 1 105 ? 17.421 -8.706 -23.291 1.00 97.62 105 GLY A O 1
ATOM 857 N N . TYR A 1 106 ? 16.781 -9.256 -21.214 1.00 97.62 106 TYR A N 1
ATOM 858 C CA . TYR A 1 106 ? 18.131 -9.378 -20.667 1.00 97.62 106 TYR A CA 1
ATOM 859 C C . TYR A 1 106 ? 18.918 -10.470 -21.387 1.00 97.62 106 TYR A C 1
ATOM 861 O O . TYR A 1 106 ? 20.019 -10.188 -21.846 1.00 97.62 106 TYR A O 1
ATOM 869 N N . LYS A 1 107 ? 18.340 -11.664 -21.578 1.00 98.12 107 LYS A N 1
ATOM 870 C CA . LYS A 1 107 ? 19.006 -12.766 -22.286 1.00 98.12 107 LYS A CA 1
ATOM 871 C C . LYS A 1 107 ? 19.457 -12.359 -23.683 1.00 98.12 107 LYS A C 1
ATOM 873 O O . LYS A 1 107 ? 20.590 -12.635 -24.050 1.00 98.12 107 LYS A O 1
ATOM 878 N N . VAL A 1 108 ? 18.608 -11.660 -24.440 1.00 97.56 108 VAL A N 1
ATOM 879 C CA . VAL A 1 108 ? 18.983 -11.143 -25.767 1.00 97.56 108 VAL A CA 1
ATOM 880 C C . VAL A 1 108 ? 20.119 -10.130 -25.652 1.00 97.56 108 VAL A C 1
ATOM 882 O O . VAL A 1 108 ? 21.096 -10.220 -26.385 1.00 97.56 108 VAL A O 1
ATOM 885 N N . ARG A 1 109 ? 20.026 -9.185 -24.709 1.00 96.31 109 ARG A N 1
ATOM 886 C CA . ARG A 1 109 ? 21.067 -8.173 -24.488 1.00 96.31 109 ARG A CA 1
ATOM 887 C C . ARG A 1 109 ? 22.381 -8.762 -24.000 1.00 96.31 109 ARG A C 1
ATOM 889 O O . ARG A 1 109 ? 23.406 -8.157 -24.261 1.00 96.31 109 ARG A O 1
ATOM 896 N N . ALA A 1 110 ? 22.366 -9.877 -23.286 1.00 96.25 110 ALA A N 1
ATOM 897 C CA . ALA A 1 110 ? 23.564 -10.526 -22.773 1.00 96.25 110 ALA A CA 1
ATOM 898 C C . ALA A 1 110 ? 24.350 -11.273 -23.864 1.00 96.25 110 ALA A C 1
ATOM 900 O O . ALA A 1 110 ? 25.515 -11.595 -23.643 1.00 96.25 110 ALA A O 1
ATOM 901 N N . ARG A 1 111 ? 23.748 -11.542 -25.034 1.00 97.94 111 ARG A N 1
ATOM 902 C CA . ARG A 1 111 ? 24.438 -12.251 -26.116 1.00 97.94 111 ARG A CA 1
ATOM 903 C C . ARG A 1 111 ? 25.652 -11.446 -26.624 1.00 97.94 111 ARG A C 1
ATOM 905 O O . ARG A 1 111 ? 25.531 -10.226 -26.789 1.00 97.94 111 ARG A O 1
ATOM 912 N N . PRO A 1 112 ? 26.804 -12.095 -26.893 1.00 97.88 112 PRO A N 1
ATOM 913 C CA . PRO A 1 112 ? 28.026 -11.400 -27.307 1.00 97.88 112 PRO A CA 1
ATOM 914 C C . PRO A 1 112 ? 27.871 -10.574 -28.588 1.00 97.88 112 PRO A C 1
ATOM 916 O O . PRO A 1 112 ? 28.321 -9.431 -28.624 1.00 97.88 112 PRO A O 1
ATOM 919 N N . ASP A 1 113 ? 27.172 -11.116 -29.588 1.00 97.62 113 ASP A N 1
ATOM 920 C CA . ASP A 1 113 ? 26.853 -10.459 -30.863 1.00 97.62 113 ASP A CA 1
ATOM 921 C C . ASP A 1 113 ? 26.064 -9.153 -30.654 1.00 97.62 113 ASP A C 1
ATOM 923 O O . ASP A 1 113 ? 26.402 -8.095 -31.189 1.00 97.62 113 ASP A O 1
ATOM 927 N N . VAL A 1 114 ? 25.049 -9.186 -29.789 1.00 97.62 114 VAL A N 1
ATOM 928 C CA . VAL A 1 114 ? 24.244 -8.010 -29.435 1.00 97.62 114 VAL A CA 1
ATOM 929 C C . VAL A 1 114 ? 25.064 -6.987 -28.641 1.00 97.62 114 VAL A C 1
ATOM 931 O O . VAL A 1 114 ? 24.908 -5.780 -28.846 1.00 97.62 114 VAL A O 1
ATOM 934 N N . GLN A 1 115 ? 25.942 -7.427 -27.735 1.00 97.75 115 GLN A N 1
ATOM 935 C CA . GLN A 1 115 ? 26.834 -6.535 -26.983 1.00 97.75 115 GLN A CA 1
ATOM 936 C C . GLN A 1 115 ? 27.895 -5.880 -27.870 1.00 97.75 115 GLN A C 1
ATOM 938 O O . GLN A 1 115 ? 28.218 -4.706 -27.680 1.00 97.75 115 GLN A O 1
ATOM 943 N N . GLU A 1 116 ? 28.450 -6.611 -28.833 1.00 97.06 116 GLU A N 1
ATOM 944 C CA . GLU A 1 116 ? 29.364 -6.070 -29.838 1.00 97.06 116 GLU A CA 1
ATOM 945 C C . GLU A 1 116 ? 28.673 -5.000 -30.684 1.00 97.06 116 GLU A C 1
ATOM 947 O O . GLU A 1 116 ? 29.161 -3.870 -30.749 1.00 97.06 116 GLU A O 1
ATOM 952 N N . LEU A 1 117 ? 27.478 -5.292 -31.206 1.00 96.94 117 LEU A N 1
ATOM 953 C CA . LEU A 1 117 ? 26.683 -4.318 -31.952 1.00 96.94 117 LEU A CA 1
ATOM 954 C C . LEU A 1 117 ? 26.393 -3.057 -31.123 1.00 96.94 117 LEU A C 1
ATOM 956 O O . LEU A 1 117 ? 26.534 -1.941 -31.621 1.00 96.94 117 LEU A O 1
ATOM 960 N N . ARG A 1 118 ? 26.029 -3.205 -29.842 1.00 94.69 118 ARG A N 1
ATOM 961 C CA . ARG A 1 118 ? 25.780 -2.069 -28.934 1.00 94.69 118 ARG A CA 1
ATOM 962 C C . ARG A 1 118 ? 27.028 -1.218 -28.707 1.00 94.69 118 ARG A C 1
ATOM 964 O O . ARG A 1 118 ? 26.923 0.008 -28.677 1.00 94.69 118 ARG A O 1
ATOM 971 N N . ARG A 1 119 ? 28.196 -1.845 -28.540 1.00 95.44 119 ARG A N 1
ATOM 972 C CA . ARG A 1 119 ? 29.484 -1.144 -28.411 1.00 95.44 119 ARG A CA 1
ATOM 973 C C . ARG A 1 119 ? 29.835 -0.405 -29.699 1.00 95.44 119 ARG A C 1
ATOM 975 O O . ARG A 1 119 ? 30.177 0.772 -29.642 1.00 95.44 119 ARG A O 1
ATOM 982 N N . TRP A 1 120 ? 29.661 -1.054 -30.847 1.00 93.62 120 TRP A N 1
ATOM 983 C CA . TRP A 1 120 ? 29.876 -0.440 -32.154 1.00 93.62 120 TRP A CA 1
ATOM 984 C C . TRP A 1 120 ? 28.957 0.770 -32.382 1.00 93.62 120 TRP A C 1
ATOM 986 O O . TRP A 1 120 ? 29.435 1.857 -32.704 1.00 93.62 120 TRP A O 1
ATOM 996 N N . GLN A 1 121 ? 27.653 0.634 -32.114 1.00 91.38 121 GLN A N 1
ATOM 997 C CA . GLN A 1 121 ? 26.690 1.738 -32.204 1.00 91.38 121 GLN A CA 1
ATOM 998 C C . GLN A 1 121 ? 27.029 2.896 -31.257 1.00 91.38 121 GLN A C 1
ATOM 1000 O O . GLN A 1 121 ? 26.871 4.057 -31.634 1.00 91.38 121 GLN A O 1
ATOM 1005 N N . ARG A 1 122 ? 27.508 2.606 -30.039 1.00 89.62 122 ARG A N 1
ATOM 1006 C CA . ARG A 1 122 ? 27.980 3.634 -29.102 1.00 89.62 122 ARG A CA 1
ATOM 1007 C C . ARG A 1 122 ? 29.174 4.397 -29.679 1.00 89.62 122 ARG A C 1
ATOM 1009 O O . ARG A 1 122 ? 29.124 5.621 -29.740 1.00 89.62 122 ARG A O 1
ATOM 1016 N N . GLY A 1 123 ? 30.170 3.682 -30.200 1.00 88.31 123 GLY A N 1
ATOM 1017 C CA . GLY A 1 123 ? 31.332 4.294 -30.845 1.00 88.31 123 GLY A CA 1
ATOM 1018 C C . GLY A 1 123 ? 30.959 5.159 -32.053 1.00 88.31 123 GLY A C 1
ATOM 1019 O O . GLY A 1 123 ? 31.555 6.211 -32.262 1.00 88.31 123 GLY A O 1
ATOM 1020 N N . LEU A 1 124 ? 29.934 4.784 -32.825 1.00 83.81 124 LEU A N 1
ATOM 1021 C CA . LEU A 1 124 ? 29.422 5.632 -33.906 1.00 83.81 124 LEU A CA 1
ATOM 1022 C C . LEU A 1 124 ? 28.767 6.924 -33.405 1.00 83.81 124 LEU A C 1
ATOM 1024 O O . LEU A 1 124 ? 28.908 7.952 -34.064 1.00 83.81 124 LEU A O 1
ATOM 1028 N N . LYS A 1 125 ? 28.057 6.886 -32.271 1.00 78.94 125 LYS A N 1
ATOM 1029 C CA . LYS A 1 125 ? 27.465 8.090 -31.664 1.00 78.94 125 LYS A CA 1
ATOM 1030 C C . LYS A 1 125 ? 28.537 9.038 -31.138 1.00 78.94 125 LYS A C 1
ATOM 1032 O O . LYS A 1 125 ? 28.420 10.235 -31.345 1.00 78.94 125 LYS A O 1
ATOM 1037 N N . GLU A 1 126 ? 29.582 8.502 -30.515 1.00 79.69 126 GLU A N 1
ATOM 1038 C CA . GLU A 1 126 ? 30.695 9.291 -29.970 1.00 79.69 126 GLU A CA 1
ATOM 1039 C C . GLU A 1 126 ? 31.580 9.894 -31.073 1.00 79.69 126 GLU A C 1
ATOM 1041 O O . GLU A 1 126 ? 32.079 11.005 -30.933 1.00 79.69 126 GLU A O 1
ATOM 1046 N N . ARG A 1 127 ? 31.761 9.183 -32.195 1.00 67.56 127 ARG A N 1
ATOM 1047 C CA . ARG A 1 127 ? 32.592 9.639 -33.326 1.00 67.56 127 ARG A CA 1
ATOM 1048 C C . ARG A 1 127 ? 31.871 10.580 -34.288 1.00 67.56 127 ARG A C 1
ATOM 1050 O O . ARG A 1 127 ? 32.528 11.284 -35.052 1.00 67.56 127 ARG A O 1
ATOM 1057 N N . ARG A 1 128 ? 30.537 10.569 -34.316 1.00 64.94 128 ARG A N 1
ATOM 1058 C CA . ARG A 1 128 ? 29.758 11.493 -35.144 1.00 64.94 128 ARG A CA 1
ATOM 1059 C C . ARG A 1 128 ? 29.537 12.781 -34.372 1.00 64.94 128 ARG A C 1
ATOM 1061 O O . ARG A 1 128 ? 28.858 12.790 -33.354 1.00 64.94 128 ARG A O 1
ATOM 1068 N N . ASP A 1 129 ? 30.010 13.888 -34.930 1.00 72.75 129 ASP A N 1
ATOM 1069 C CA . ASP A 1 129 ? 29.532 15.206 -34.532 1.00 72.75 129 ASP A CA 1
ATOM 1070 C C . ASP A 1 129 ? 28.112 15.382 -35.098 1.00 72.75 129 ASP A C 1
ATOM 1072 O O . ASP A 1 129 ? 27.884 15.904 -36.198 1.00 72.75 129 ASP A O 1
ATOM 1076 N N . ILE A 1 130 ? 27.145 14.799 -34.382 1.00 70.25 130 ILE A N 1
ATOM 1077 C CA . ILE A 1 130 ? 25.727 14.806 -34.749 1.00 70.25 130 ILE A CA 1
ATOM 1078 C C . ILE A 1 130 ? 25.252 16.256 -34.863 1.00 70.25 130 ILE A C 1
ATOM 1080 O O . ILE A 1 130 ? 24.528 16.578 -35.801 1.00 70.25 130 ILE A O 1
ATOM 1084 N N . ALA A 1 131 ? 25.739 17.150 -33.998 1.00 70.12 131 ALA A N 1
ATOM 1085 C CA . ALA A 1 131 ? 25.429 18.573 -34.057 1.00 70.12 131 ALA A CA 1
ATOM 1086 C C . ALA A 1 131 ? 25.906 19.202 -35.375 1.00 70.12 131 ALA A C 1
ATOM 1088 O O . ALA A 1 131 ? 25.133 19.886 -36.049 1.00 70.12 131 ALA A O 1
ATOM 1089 N N . LYS A 1 132 ? 27.140 18.917 -35.806 1.00 78.44 132 LYS A N 1
ATOM 1090 C CA . LYS A 1 132 ? 27.662 19.386 -37.100 1.00 78.44 132 LYS A CA 1
ATOM 1091 C C . LYS A 1 132 ? 26.908 18.792 -38.289 1.00 78.44 132 LYS A C 1
ATOM 1093 O O . LYS A 1 132 ? 26.606 19.517 -39.233 1.00 78.44 132 LYS A O 1
ATOM 1098 N N . THR A 1 133 ? 26.560 17.508 -38.229 1.00 77.44 133 THR A N 1
ATOM 1099 C CA . THR A 1 133 ? 25.815 16.812 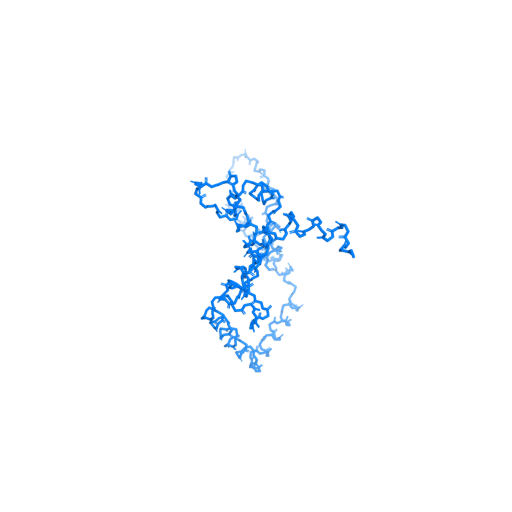-39.293 1.00 77.44 133 THR A CA 1
ATOM 1100 C C . THR A 1 133 ? 24.401 17.379 -39.442 1.00 77.44 133 THR A C 1
ATOM 1102 O O . THR A 1 133 ? 23.966 17.695 -40.548 1.00 77.44 133 THR A O 1
ATOM 1105 N N . VAL A 1 134 ? 23.703 17.586 -38.323 1.00 76.75 134 VAL A N 1
ATOM 1106 C CA . VAL A 1 134 ? 22.371 18.202 -38.285 1.00 76.75 134 VAL A CA 1
ATOM 1107 C C . VAL A 1 134 ? 22.437 19.656 -38.762 1.00 76.75 134 VAL A C 1
ATOM 1109 O O . VAL A 1 134 ? 21.616 20.067 -39.580 1.00 76.75 134 VAL A O 1
ATOM 1112 N N . LYS A 1 135 ? 23.451 20.426 -38.345 1.00 83.00 135 LYS A N 1
ATOM 1113 C CA . LYS A 1 135 ? 23.669 21.806 -38.809 1.00 83.00 135 LYS A CA 1
ATOM 1114 C C . LYS A 1 135 ? 23.891 21.881 -40.323 1.00 83.00 135 LYS A C 1
ATOM 1116 O O . LYS A 1 135 ? 23.307 22.734 -40.985 1.00 83.00 135 LYS A O 1
ATOM 1121 N N . GLN A 1 136 ? 24.709 20.987 -40.879 1.00 84.31 136 GLN A N 1
ATOM 1122 C CA . GLN A 1 136 ? 24.956 20.909 -42.322 1.00 84.31 136 GLN A CA 1
ATOM 1123 C C . GLN A 1 136 ? 23.698 20.516 -43.105 1.00 84.31 136 GLN A C 1
ATOM 1125 O O . GLN A 1 136 ? 23.433 21.103 -44.154 1.00 84.31 136 GLN A O 1
ATOM 1130 N N . PHE A 1 137 ? 22.903 19.580 -42.580 1.00 84.12 137 PHE A N 1
ATOM 1131 C CA . PHE A 1 137 ? 21.628 19.183 -43.172 1.00 84.12 137 PHE A CA 1
ATOM 1132 C C . PHE A 1 137 ? 20.645 20.360 -43.245 1.00 84.12 137 PHE A C 1
ATOM 1134 O O . PHE A 1 137 ? 20.127 20.650 -44.323 1.00 84.12 137 PHE A O 1
ATOM 1141 N N . TRP A 1 138 ? 20.442 21.096 -42.146 1.00 81.94 138 TRP A N 1
ATOM 1142 C CA . TRP A 1 138 ? 19.552 22.265 -42.140 1.00 81.94 138 TRP A CA 1
ATOM 1143 C C . TRP A 1 138 ? 20.051 23.389 -43.049 1.00 81.94 138 TRP A C 1
ATOM 1145 O O . TRP A 1 138 ? 19.272 23.902 -43.846 1.00 81.94 138 TRP A O 1
ATOM 1155 N N . ALA A 1 139 ? 21.356 23.676 -43.053 1.00 84.00 139 ALA A N 1
ATOM 1156 C CA . ALA A 1 139 ? 21.949 24.644 -43.980 1.00 84.00 139 ALA A CA 1
ATOM 1157 C C . ALA A 1 139 ? 21.786 24.244 -45.463 1.00 84.00 139 ALA A C 1
ATOM 1159 O O . ALA A 1 139 ? 21.860 25.085 -46.359 1.00 84.00 139 ALA A O 1
ATOM 1160 N N . GLN A 1 140 ? 21.614 22.954 -45.765 1.00 83.38 140 GLN A N 1
ATOM 1161 C CA . GLN A 1 140 ? 21.315 22.475 -47.116 1.00 83.38 140 GLN A CA 1
ATOM 1162 C C . GLN A 1 140 ? 19.816 22.561 -47.443 1.00 83.38 140 GLN A C 1
ATOM 1164 O O . GLN A 1 140 ? 19.468 22.856 -48.586 1.00 83.38 140 GLN A O 1
ATOM 1169 N N . GLN A 1 141 ? 18.933 22.341 -46.463 1.00 76.44 141 GLN A N 1
ATOM 1170 C CA . GLN A 1 141 ? 17.486 22.523 -46.628 1.00 76.44 141 GLN A CA 1
ATOM 1171 C C . GLN A 1 141 ? 17.108 24.000 -46.808 1.00 76.44 141 GLN A C 1
ATOM 1173 O O . GLN A 1 141 ? 16.318 24.310 -47.696 1.00 76.44 141 GLN A O 1
ATOM 1178 N N . GLU A 1 142 ? 17.720 24.913 -46.049 1.00 76.62 142 GLU A N 1
ATOM 1179 C CA . GLU A 1 142 ? 17.51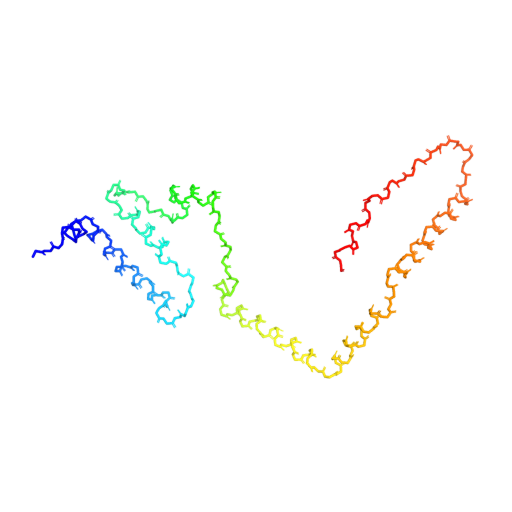3 26.363 -46.190 1.00 76.62 142 GLU A CA 1
ATOM 1180 C C . GLU A 1 142 ? 17.911 26.844 -47.594 1.00 76.62 142 GLU A C 1
ATOM 1182 O O . GLU A 1 142 ? 17.103 27.466 -48.280 1.00 76.62 142 GLU A O 1
ATOM 1187 N N . ARG A 1 143 ? 19.076 26.417 -48.105 1.00 72.88 143 ARG A N 1
ATOM 1188 C CA . ARG A 1 143 ? 19.511 26.711 -49.485 1.00 72.88 143 ARG A CA 1
ATOM 1189 C C . ARG A 1 143 ? 18.557 26.171 -50.554 1.00 72.88 143 ARG A C 1
ATOM 1191 O O . ARG A 1 143 ? 18.352 26.810 -51.582 1.00 72.88 143 ARG A O 1
ATOM 1198 N N . ARG A 1 144 ? 17.949 24.999 -50.333 1.00 67.25 144 ARG A N 1
ATOM 1199 C CA . ARG A 1 144 ? 16.920 24.444 -51.236 1.00 67.25 144 ARG A CA 1
ATOM 1200 C C . ARG A 1 144 ? 15.608 25.237 -51.185 1.00 67.25 144 ARG A C 1
ATOM 1202 O O . ARG A 1 144 ? 14.906 25.284 -52.192 1.00 67.25 144 ARG A O 1
ATOM 1209 N N . GLY A 1 145 ? 15.276 25.843 -50.044 1.00 59.94 145 GLY A N 1
ATOM 1210 C CA . GLY A 1 145 ? 14.135 26.750 -49.886 1.00 59.94 145 GLY A CA 1
ATOM 1211 C C . GLY A 1 145 ? 14.362 28.121 -50.532 1.00 59.94 145 GLY A C 1
ATOM 1212 O O . GLY A 1 145 ? 13.463 28.640 -51.193 1.00 59.94 145 GLY A O 1
ATOM 1213 N N . GLU A 1 146 ? 15.577 28.662 -50.424 1.00 55.41 146 GLU A N 1
ATOM 1214 C CA . GLU A 1 146 ? 15.994 29.915 -51.071 1.00 55.41 146 GLU A CA 1
ATOM 1215 C C . GLU A 1 146 ? 16.014 29.792 -52.601 1.00 55.41 146 GLU A C 1
ATOM 1217 O O . GLU A 1 146 ? 15.518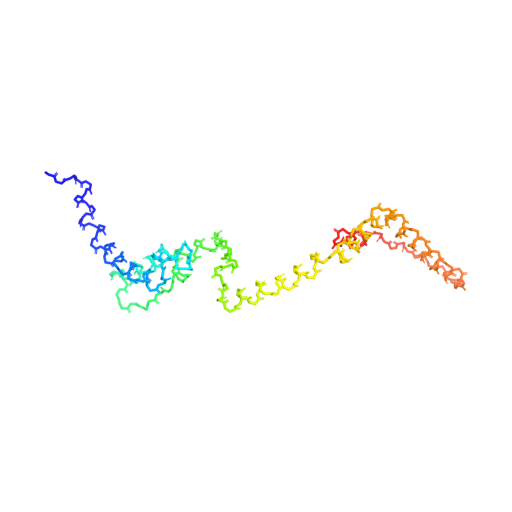 30.675 -53.297 1.00 55.41 146 GLU A O 1
ATOM 1222 N N . HIS A 1 147 ? 16.475 28.656 -53.139 1.00 50.00 147 HIS A N 1
ATOM 1223 C CA . HIS A 1 147 ? 16.475 28.403 -54.587 1.00 50.00 147 HIS A CA 1
ATOM 1224 C C . HIS A 1 147 ? 15.059 28.329 -55.189 1.00 50.00 147 HIS A C 1
ATOM 1226 O O . HIS A 1 147 ? 14.865 28.597 -56.371 1.00 50.00 147 HIS A O 1
ATOM 1232 N N . LYS A 1 148 ? 14.043 27.995 -54.381 1.00 49.06 148 LYS A N 1
ATOM 1233 C CA . LYS A 1 148 ? 12.633 28.055 -54.802 1.00 49.06 148 LYS A CA 1
ATOM 1234 C C . LYS A 1 148 ? 12.061 29.477 -54.748 1.00 49.06 148 LYS A C 1
ATOM 1236 O O . LYS A 1 148 ? 11.185 29.786 -55.547 1.00 49.06 148 LYS A O 1
ATOM 1241 N N . HIS A 1 149 ? 12.573 30.341 -53.868 1.00 45.09 149 HIS A N 1
ATOM 1242 C CA . HIS A 1 149 ? 12.216 31.767 -53.819 1.00 45.09 149 HIS A CA 1
ATOM 1243 C C . HIS A 1 149 ? 12.907 32.602 -54.909 1.00 45.09 149 HIS A C 1
ATOM 1245 O O . HIS A 1 149 ? 12.367 33.626 -55.310 1.00 45.09 149 HIS A O 1
ATOM 1251 N N . SER A 1 150 ? 14.062 32.176 -55.435 1.00 42.91 150 SER A N 1
ATOM 1252 C CA . SER A 1 150 ? 14.723 32.871 -56.552 1.00 42.91 150 SER A CA 1
ATOM 1253 C C . SER A 1 150 ? 14.116 32.563 -57.927 1.00 42.91 150 SER A C 1
ATOM 1255 O O . SER A 1 150 ? 14.336 33.321 -58.863 1.00 42.91 150 SER A O 1
ATOM 1257 N N . ILE A 1 151 ? 13.368 31.461 -58.067 1.00 47.22 151 ILE A N 1
ATOM 1258 C CA . ILE A 1 151 ? 12.725 31.052 -59.334 1.00 47.22 151 ILE A CA 1
ATOM 1259 C C . ILE A 1 151 ? 11.313 31.654 -59.476 1.00 47.22 151 ILE A C 1
ATOM 1261 O O . ILE A 1 151 ? 10.783 31.739 -60.579 1.00 47.22 151 ILE A O 1
ATOM 1265 N N . ILE A 1 152 ? 10.718 32.139 -58.382 1.00 44.66 152 ILE A N 1
ATOM 1266 C CA . ILE A 1 152 ? 9.429 32.836 -58.395 1.00 44.66 152 ILE A CA 1
ATOM 1267 C C . ILE A 1 152 ? 9.624 34.202 -57.729 1.00 44.66 152 ILE A C 1
ATOM 1269 O O . ILE A 1 152 ? 9.388 34.355 -56.535 1.00 44.66 152 ILE A O 1
ATOM 1273 N N . GLN A 1 153 ? 10.054 35.203 -58.499 1.00 32.69 153 GLN A N 1
ATOM 1274 C CA . GLN A 1 153 ? 9.812 36.605 -58.148 1.00 32.69 153 GLN A CA 1
ATOM 1275 C C . GLN A 1 153 ? 8.536 37.076 -58.863 1.00 32.69 153 GLN A C 1
ATOM 1277 O O . GLN A 1 153 ? 8.571 37.263 -60.079 1.00 32.69 153 GLN A O 1
ATOM 1282 N N . PRO A 1 154 ? 7.407 37.306 -58.168 1.00 36.34 154 PRO A N 1
ATOM 1283 C CA . PRO A 1 154 ? 6.346 38.159 -58.681 1.00 36.34 154 PRO A CA 1
ATOM 1284 C C . PRO A 1 154 ? 6.732 39.624 -58.441 1.00 36.34 154 PRO A C 1
ATOM 1286 O O . PRO A 1 154 ? 7.190 39.993 -57.361 1.00 36.34 154 PRO A O 1
ATOM 1289 N N . SER A 1 155 ? 6.523 40.468 -59.448 1.00 37.09 155 SER A N 1
ATOM 1290 C CA . SER A 1 155 ? 6.937 41.876 -59.516 1.00 37.09 155 SER A CA 1
ATOM 1291 C C . SER A 1 155 ? 6.142 42.852 -58.629 1.00 37.09 155 SER A C 1
ATOM 1293 O O . SER A 1 155 ? 5.973 44.008 -59.010 1.00 37.09 155 SER A O 1
ATOM 1295 N N . TRP A 1 156 ? 5.616 42.433 -57.477 1.00 33.16 156 TRP A N 1
ATOM 1296 C CA . TRP A 1 156 ? 4.812 43.314 -56.622 1.00 33.16 156 TRP A CA 1
ATOM 1297 C C . TRP A 1 156 ? 5.349 43.336 -55.194 1.00 33.16 156 TRP A C 1
ATOM 1299 O O . TRP A 1 156 ? 5.428 42.314 -54.515 1.00 33.16 156 TRP A O 1
ATOM 1309 N N . GLY A 1 157 ? 5.764 44.533 -54.772 1.00 42.72 157 GLY A N 1
ATOM 1310 C CA . GLY A 1 157 ? 6.456 44.787 -53.517 1.00 42.72 157 GLY A CA 1
ATOM 1311 C C . GLY A 1 157 ? 5.598 44.497 -52.291 1.00 42.72 157 GLY A C 1
ATOM 1312 O O . GLY A 1 157 ? 4.758 45.304 -51.913 1.00 42.72 157 GLY A O 1
ATOM 1313 N N . TYR A 1 158 ? 5.890 43.384 -51.623 1.00 32.84 158 TYR A N 1
ATOM 1314 C CA . TYR A 1 158 ? 5.524 43.157 -50.229 1.00 32.84 158 TYR A CA 1
ATOM 1315 C C . TYR A 1 158 ? 6.724 42.578 -49.480 1.00 32.84 158 TYR A C 1
ATOM 1317 O O . TYR A 1 158 ? 7.291 41.553 -49.855 1.00 32.84 158 TYR A O 1
ATOM 1325 N N . THR A 1 159 ? 7.131 43.257 -48.409 1.00 41.41 159 THR A N 1
ATOM 1326 C CA . THR A 1 159 ? 8.194 42.818 -47.506 1.00 41.41 159 THR A CA 1
ATOM 1327 C C . THR A 1 159 ? 7.660 41.722 -46.582 1.00 41.41 159 THR A C 1
ATOM 1329 O O . THR A 1 159 ? 6.894 41.976 -45.653 1.00 41.41 159 THR A O 1
ATOM 1332 N N . ALA A 1 160 ? 8.068 40.474 -46.815 1.00 37.34 160 ALA A N 1
ATOM 1333 C CA . ALA A 1 160 ? 7.827 39.395 -45.864 1.00 37.34 160 ALA A CA 1
ATOM 1334 C C . ALA A 1 160 ? 8.751 39.577 -44.646 1.00 37.34 160 ALA A C 1
ATOM 1336 O O . ALA A 1 160 ? 9.976 39.528 -44.767 1.00 37.34 160 ALA A O 1
ATOM 1337 N N . LYS A 1 161 ? 8.172 39.808 -43.461 1.00 36.66 161 LYS A N 1
ATOM 1338 C CA . LYS A 1 161 ? 8.922 39.794 -42.195 1.00 36.66 161 LYS A CA 1
ATOM 1339 C C . LYS A 1 161 ? 9.472 38.380 -41.935 1.00 36.66 161 LYS A C 1
ATOM 1341 O O . LYS A 1 161 ? 8.740 37.411 -42.136 1.00 36.66 161 LYS A O 1
ATOM 1346 N N . PRO A 1 162 ? 10.719 38.238 -41.451 1.00 36.38 162 PRO A N 1
ATOM 1347 C CA . PRO A 1 162 ? 11.297 36.930 -41.168 1.00 36.38 162 PRO A CA 1
ATOM 1348 C C . PRO A 1 162 ? 10.561 36.255 -40.002 1.00 36.38 162 PRO A C 1
ATOM 1350 O O . PRO A 1 162 ? 10.350 36.869 -38.954 1.00 36.38 162 PRO A O 1
ATOM 1353 N N . LEU A 1 163 ? 10.195 34.980 -40.175 1.00 39.34 163 LEU A N 1
ATOM 1354 C CA . LEU A 1 163 ? 9.699 34.139 -39.084 1.00 39.34 163 LEU A CA 1
ATOM 1355 C C . LEU A 1 163 ? 10.761 34.077 -37.974 1.00 39.34 163 LEU A C 1
ATOM 1357 O O . LEU A 1 163 ? 11.897 33.652 -38.199 1.00 39.34 163 LEU A O 1
ATOM 1361 N N . GLN A 1 164 ? 10.386 34.504 -36.769 1.00 40.50 164 GLN A N 1
ATOM 1362 C CA . GLN A 1 164 ? 11.243 34.449 -35.589 1.00 40.50 164 GLN A CA 1
ATOM 1363 C C . GLN A 1 164 ? 11.634 32.999 -35.267 1.00 40.50 164 GLN A C 1
ATOM 1365 O O . GLN A 1 164 ? 10.790 32.140 -35.019 1.00 40.50 164 GLN A O 1
ATOM 1370 N N . LYS A 1 165 ? 12.948 32.752 -35.214 1.00 45.75 165 LYS A N 1
ATOM 1371 C CA . LYS A 1 165 ? 13.619 31.458 -34.980 1.00 45.75 165 LYS A CA 1
ATOM 1372 C C . LYS A 1 165 ? 13.429 30.861 -33.569 1.00 45.75 165 LYS A C 1
ATOM 1374 O O . LYS A 1 165 ? 14.219 30.016 -33.157 1.00 45.75 165 LYS A O 1
ATOM 1379 N N . HIS A 1 166 ? 12.412 31.262 -32.808 1.00 40.16 166 HIS A N 1
ATOM 1380 C CA . HIS A 1 166 ? 12.311 30.910 -31.386 1.00 40.16 166 HIS A CA 1
ATOM 1381 C C . HIS A 1 166 ? 11.601 29.585 -31.073 1.00 40.16 166 HIS A C 1
ATOM 1383 O O . HIS A 1 166 ? 11.614 29.169 -29.921 1.00 40.16 166 HIS A O 1
ATOM 1389 N N . HIS A 1 167 ? 11.042 28.875 -32.059 1.00 37.06 167 HIS A N 1
ATOM 1390 C CA . HIS A 1 167 ? 10.162 27.733 -31.768 1.00 37.06 167 HIS A CA 1
ATOM 1391 C C . HIS A 1 167 ? 10.709 26.328 -32.073 1.00 37.06 167 HIS A C 1
ATOM 1393 O O . HIS A 1 167 ? 9.995 25.354 -31.854 1.00 37.06 167 HIS A O 1
ATOM 1399 N N . VAL A 1 168 ? 11.959 26.185 -32.538 1.00 39.22 168 VAL A N 1
ATOM 1400 C CA . VAL A 1 168 ? 12.504 24.864 -32.945 1.00 39.22 168 VAL A CA 1
ATOM 1401 C C . VAL A 1 168 ? 13.668 24.377 -32.069 1.00 39.22 168 VAL A C 1
ATOM 1403 O O . VAL A 1 168 ? 13.996 23.193 -32.086 1.00 39.22 168 VAL A O 1
ATOM 1406 N N . GLN A 1 169 ? 14.258 25.225 -31.216 1.00 34.16 169 GLN A N 1
ATOM 1407 C CA . GLN A 1 169 ? 15.316 24.767 -30.299 1.00 34.16 169 GLN A CA 1
ATOM 1408 C C . GLN A 1 169 ? 14.819 23.819 -29.192 1.00 34.16 169 GLN A C 1
ATOM 1410 O O . GLN A 1 169 ? 15.620 23.060 -28.652 1.00 34.16 169 GLN A O 1
ATOM 1415 N N . LEU A 1 170 ? 13.519 23.794 -28.883 1.00 33.44 170 LEU A N 1
ATOM 1416 C CA . LEU A 1 170 ? 12.982 22.968 -27.793 1.00 33.44 170 LEU A CA 1
ATOM 1417 C C . LEU A 1 170 ? 12.798 21.483 -28.148 1.00 33.44 170 LEU A C 1
ATOM 1419 O O . LEU A 1 170 ? 12.753 20.657 -27.243 1.00 33.44 170 LEU A O 1
ATOM 1423 N N . SER A 1 171 ? 12.753 21.102 -29.428 1.00 33.62 171 SER A N 1
ATOM 1424 C CA . SER A 1 171 ? 12.526 19.694 -29.803 1.00 33.62 171 SER A CA 1
ATOM 1425 C C . SER A 1 171 ? 13.794 18.835 -29.858 1.00 33.62 171 SER A C 1
ATOM 1427 O O . SER A 1 171 ? 13.685 17.616 -29.909 1.00 33.62 171 SER A O 1
ATOM 1429 N N . VAL A 1 172 ? 14.993 19.427 -29.819 1.00 35.69 172 VAL A N 1
ATOM 1430 C CA . VAL A 1 172 ? 16.264 18.669 -29.874 1.00 35.69 172 VAL A CA 1
ATOM 1431 C C . VAL A 1 172 ? 16.837 18.389 -28.477 1.00 35.69 172 VAL A C 1
ATOM 1433 O O . VAL A 1 172 ? 17.691 17.525 -28.327 1.00 35.69 172 VAL A O 1
ATOM 1436 N N . ALA A 1 173 ? 16.334 19.049 -27.430 1.00 32.78 173 ALA A N 1
ATOM 1437 C CA . ALA A 1 173 ? 16.765 18.806 -26.049 1.00 32.78 173 ALA A CA 1
ATOM 1438 C C . ALA A 1 173 ? 16.076 17.596 -25.375 1.00 32.78 173 ALA A C 1
ATOM 1440 O O . ALA A 1 173 ? 16.392 17.284 -24.230 1.00 32.78 173 ALA A O 1
ATOM 1441 N N . LEU A 1 174 ? 15.139 16.923 -26.056 1.00 35.75 174 LEU A N 1
ATOM 1442 C CA . LEU A 1 174 ? 14.289 15.865 -25.485 1.00 35.75 174 LEU A CA 1
ATOM 1443 C C . LEU A 1 174 ? 14.368 14.511 -26.223 1.00 35.75 174 LEU A C 1
ATOM 1445 O O . LEU A 1 174 ? 13.478 13.678 -26.062 1.00 35.75 174 LEU A O 1
ATOM 1449 N N . MET A 1 175 ? 15.435 14.265 -26.994 1.00 34.59 175 MET A N 1
ATOM 1450 C CA . MET A 1 175 ? 15.734 12.964 -27.623 1.00 34.59 175 MET A CA 1
ATOM 1451 C C . MET A 1 175 ? 17.085 12.400 -27.194 1.00 34.59 175 MET A C 1
ATOM 1453 O O . MET A 1 175 ? 18.063 13.177 -27.157 1.00 34.59 175 MET A O 1
#

pLDDT: mean 82.68, std 21.19, range [32.69, 98.19]

Foldseek 3Di:
DPDPVVVCCVVPPCVLQVVLVVVLVVVCVVQVVVPDVDGPDDSVQSSVQVSVCPPPVQPPHDRDHSCRPVVSVVVCVVPPDDDDDPVRVDDPVRVVVVVVVVVVVVVVCPDPVNVVVVVVVVVVVVPDPVVVVVVVVVVVVVVVVVVVVVVDDDPDDDDDDDDDPPPPPVVVVPD

Secondary structure (DSSP, 8-state):
---HHHHHHHHHTHHHHHHHHHHHHHHHHHTTTTT-S--S--HHHHHHHHHHHT-GGGTTSPP--GGGSHHHHHHHHHSPPPPPPHHHH--HHHHHHHHHHHHHHHHHHHSHHHHHHHHHHHHHHHHS-HHHHHHHHHHHHHHHHHHHHHH---SS---PPPPPTTSSGGGSTT-